Protein AF-A0A939PLD9-F1 (afdb_monomer_lite)

Foldseek 3Di:
DDDDDPPPPPLPCAFPVRFHFAADPVRQVVVLVVQVVPDDVPDPFRQDDWDQDPRSRTIGTDSDDPCPDD

pLDDT: mean 70.08, std 13.38, range [42.53, 87.94]

Secondary structure (DSSP, 8-state):
------------SB-TTSPBPBSSHHHHHHHHHHHHHH--TT-S----EEEE-TTTSSEEEE--------

Radius of gyration: 16.74 Å; chains: 1; bounding box: 54×22×51 Å

Sequence (70 aa):
MSRGRASRPHRPSTCPSGKVRFRDRIAANLALATIQRRDRPGREKLEVRVYRCSDCRGFHLTSQRSRAAR

Structure (mmCIF, N/CA/C/O backbone):
data_AF-A0A939PLD9-F1
#
_entry.id   AF-A0A939PLD9-F1
#
loop_
_atom_site.group_PDB
_atom_site.id
_atom_site.type_symbol
_atom_site.label_atom_id
_atom_site.label_alt_id
_atom_site.label_comp_id
_atom_site.label_asym_id
_atom_site.label_entity_id
_atom_site.label_seq_id
_atom_site.pdbx_PDB_ins_code
_atom_site.Cartn_x
_atom_site.Cartn_y
_atom_site.Cartn_z
_atom_site.occupancy
_atom_site.B_iso_or_equiv
_atom_site.auth_seq_id
_atom_site.auth_comp_id
_atom_site.auth_asym_id
_atom_site.auth_atom_id
_atom_site.pdbx_PDB_model_num
ATOM 1 N N . MET A 1 1 ? 30.811 -13.655 -32.271 1.00 43.09 1 MET A N 1
ATOM 2 C CA . 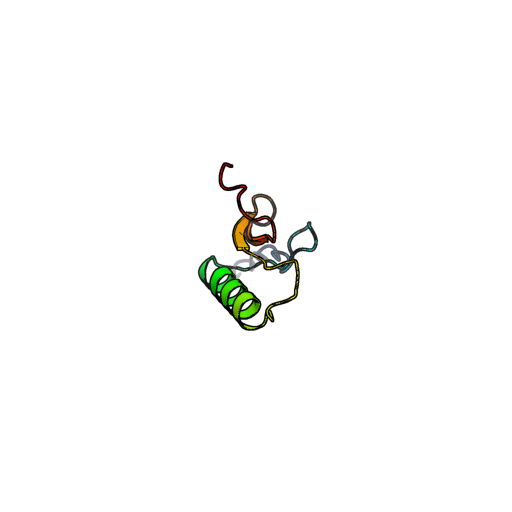MET A 1 1 ? 30.646 -12.294 -31.713 1.00 43.09 1 MET A CA 1
ATOM 3 C C . MET A 1 1 ? 29.388 -12.298 -30.855 1.00 43.09 1 MET A C 1
ATOM 5 O O . MET A 1 1 ? 28.301 -12.524 -31.375 1.00 43.09 1 MET A O 1
ATOM 9 N N . SER A 1 2 ? 29.553 -12.252 -29.534 1.00 47.84 2 SER A N 1
ATOM 10 C CA . SER A 1 2 ? 28.522 -12.632 -28.561 1.00 47.84 2 SER A CA 1
ATOM 11 C C . SER A 1 2 ? 27.462 -11.544 -28.373 1.00 47.84 2 SER A C 1
ATOM 13 O O . SER A 1 2 ? 27.771 -10.373 -28.190 1.00 4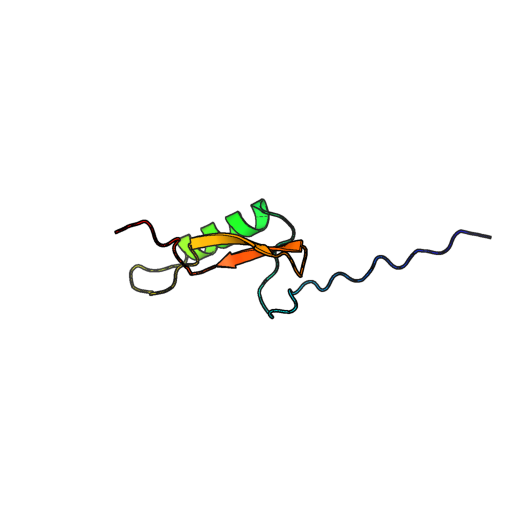7.84 2 SER A O 1
ATOM 15 N N . ARG A 1 3 ? 26.207 -11.992 -28.444 1.00 55.53 3 ARG A N 1
ATOM 16 C CA . ARG A 1 3 ? 24.933 -11.261 -28.413 1.00 55.53 3 ARG A CA 1
ATOM 17 C C . ARG A 1 3 ? 24.891 -10.157 -27.347 1.00 55.53 3 ARG A C 1
ATOM 19 O O . ARG A 1 3 ? 25.194 -10.402 -26.181 1.00 55.53 3 ARG A O 1
ATOM 26 N N . GLY A 1 4 ? 24.462 -8.962 -27.760 1.00 51.00 4 GLY A N 1
ATOM 27 C CA . GLY A 1 4 ? 24.284 -7.801 -26.895 1.00 51.00 4 GLY A CA 1
ATOM 28 C C . GLY A 1 4 ? 23.398 -8.114 -25.690 1.00 51.00 4 GLY A C 1
ATOM 29 O O . GLY A 1 4 ? 22.289 -8.634 -25.824 1.00 51.00 4 GLY A O 1
ATOM 30 N N . ARG A 1 5 ? 23.896 -7.790 -24.494 1.00 56.88 5 ARG A N 1
ATOM 31 C CA . ARG A 1 5 ? 23.084 -7.740 -23.278 1.00 56.88 5 ARG A CA 1
ATOM 32 C C . ARG A 1 5 ? 22.043 -6.646 -23.480 1.00 56.88 5 ARG A C 1
ATOM 34 O O . ARG A 1 5 ? 22.351 -5.472 -23.319 1.00 56.88 5 ARG A O 1
ATOM 41 N N . ALA A 1 6 ? 20.824 -7.028 -23.848 1.00 59.75 6 ALA A N 1
ATOM 42 C CA . ALA A 1 6 ? 19.684 -6.130 -23.804 1.00 59.75 6 ALA A CA 1
ATOM 43 C C . ALA A 1 6 ? 19.576 -5.593 -22.372 1.00 59.75 6 ALA A C 1
ATOM 45 O O . ALA A 1 6 ? 19.243 -6.338 -21.444 1.00 59.75 6 ALA A O 1
ATOM 46 N N . SER A 1 7 ? 19.928 -4.321 -22.189 1.00 56.03 7 SER A N 1
ATOM 47 C CA . SER A 1 7 ? 19.740 -3.587 -20.946 1.00 56.03 7 SER A CA 1
ATOM 48 C C . SER A 1 7 ? 18.267 -3.696 -20.582 1.00 56.03 7 SER A C 1
ATOM 50 O O . SER A 1 7 ? 17.412 -3.052 -21.189 1.00 56.03 7 SER A O 1
ATOM 52 N N . ARG A 1 8 ? 17.950 -4.593 -19.641 1.00 61.28 8 ARG A N 1
ATOM 53 C CA . ARG A 1 8 ? 16.596 -4.729 -19.101 1.00 61.28 8 ARG A CA 1
ATOM 54 C C . ARG A 1 8 ? 16.213 -3.326 -18.644 1.00 61.28 8 ARG A C 1
ATOM 56 O O . ARG A 1 8 ? 16.993 -2.753 -17.883 1.00 61.28 8 ARG A O 1
ATOM 63 N N . PRO A 1 9 ? 15.086 -2.757 -19.103 1.00 54.91 9 PRO A N 1
ATOM 64 C CA . PRO A 1 9 ? 14.722 -1.406 -18.717 1.00 54.91 9 PRO A CA 1
ATOM 65 C C . PRO A 1 9 ? 14.757 -1.350 -17.195 1.00 54.91 9 PRO A C 1
ATOM 67 O O . PRO A 1 9 ? 14.107 -2.174 -16.539 1.00 54.91 9 PRO A O 1
ATOM 70 N N . HIS A 1 10 ? 15.585 -0.450 -16.656 1.00 52.59 10 HIS A N 1
ATOM 71 C CA . HIS A 1 10 ? 15.655 -0.165 -15.232 1.00 52.59 10 HIS A CA 1
ATOM 72 C C . HIS A 1 10 ? 14.250 0.248 -14.812 1.00 52.59 10 HIS A C 1
ATOM 74 O O . HIS A 1 10 ? 13.847 1.395 -14.978 1.00 52.59 10 HIS A O 1
ATOM 80 N N . ARG A 1 11 ? 13.447 -0.717 -14.352 1.00 56.06 11 ARG A N 1
ATOM 81 C CA . ARG A 1 11 ? 12.139 -0.418 -13.790 1.00 56.06 11 ARG A CA 1
ATOM 82 C C . ARG A 1 11 ? 12.435 0.377 -12.531 1.00 56.06 11 ARG A C 1
ATOM 84 O O . ARG A 1 11 ? 13.073 -0.192 -11.643 1.00 56.06 11 ARG A O 1
ATOM 91 N N . PRO A 1 12 ? 12.011 1.645 -12.443 1.00 55.47 12 PRO A N 1
ATOM 92 C CA . PRO A 1 12 ? 12.205 2.395 -11.223 1.00 55.47 12 PRO A CA 1
ATOM 93 C C . PRO A 1 12 ? 11.577 1.598 -10.075 1.00 55.47 12 PRO A C 1
ATOM 95 O O . PRO A 1 12 ? 10.443 1.102 -10.168 1.00 55.47 12 PRO A O 1
ATOM 98 N N . SER A 1 13 ? 12.370 1.414 -9.018 1.00 61.94 13 SER A N 1
ATOM 99 C CA . SER A 1 13 ? 11.970 0.751 -7.771 1.00 61.94 13 SER A CA 1
ATOM 100 C C . SER A 1 13 ? 10.805 1.481 -7.100 1.00 61.94 13 SER A C 1
ATOM 102 O O . SER A 1 13 ? 10.120 0.923 -6.250 1.00 61.94 13 SER A O 1
ATOM 104 N N . THR A 1 14 ? 10.563 2.723 -7.510 1.00 63.44 14 THR A N 1
ATOM 105 C CA . THR A 1 14 ? 9.529 3.628 -7.034 1.00 63.44 14 THR A CA 1
ATOM 106 C C . THR A 1 14 ? 8.500 3.886 -8.132 1.00 63.44 14 THR A C 1
ATOM 108 O O . THR A 1 14 ? 8.798 3.897 -9.328 1.00 63.44 14 THR A O 1
ATOM 111 N N . CYS A 1 15 ? 7.239 4.036 -7.736 1.00 71.62 15 CYS A N 1
ATOM 112 C CA . CYS A 1 15 ? 6.196 4.466 -8.662 1.00 71.62 15 CYS A CA 1
ATOM 113 C C . CYS A 1 15 ? 6.399 5.952 -9.003 1.00 71.62 15 CYS A C 1
ATOM 115 O O . CYS A 1 15 ? 6.795 6.699 -8.109 1.00 71.62 15 CYS A O 1
ATOM 117 N N . PRO A 1 16 ? 6.089 6.409 -10.232 1.00 71.06 16 PRO A N 1
ATOM 118 C CA . PRO A 1 16 ? 6.138 7.832 -10.594 1.00 71.06 16 PRO A CA 1
ATOM 119 C C . PRO A 1 16 ? 5.293 8.727 -9.671 1.00 71.06 16 PRO A C 1
ATOM 121 O O . PRO A 1 16 ? 5.592 9.901 -9.513 1.00 71.06 16 PRO A O 1
ATOM 124 N N . SER A 1 17 ? 4.295 8.165 -8.978 1.00 67.94 17 SER A N 1
ATOM 125 C CA . SER A 1 17 ? 3.527 8.850 -7.928 1.00 67.94 17 SER A CA 1
ATOM 126 C C . SER A 1 17 ? 4.321 9.110 -6.627 1.00 67.94 17 SER A C 1
ATOM 128 O O . SER A 1 17 ? 3.743 9.624 -5.672 1.00 67.94 17 SER A O 1
ATOM 130 N N . GLY A 1 18 ? 5.584 8.680 -6.520 1.00 75.19 18 GLY A N 1
ATOM 131 C CA . GLY A 1 18 ? 6.393 8.749 -5.293 1.00 75.19 18 GLY A CA 1
ATOM 132 C C . GLY A 1 18 ? 6.029 7.703 -4.228 1.00 75.19 18 GLY A C 1
ATOM 133 O O . GLY A 1 18 ? 6.627 7.661 -3.159 1.00 75.19 18 GLY A O 1
ATOM 134 N N . LYS A 1 19 ? 5.049 6.832 -4.504 1.00 75.75 19 LYS A N 1
ATOM 135 C CA . LYS A 1 19 ? 4.572 5.810 -3.561 1.00 75.75 19 LYS A CA 1
ATOM 136 C C . LYS A 1 19 ? 5.464 4.570 -3.561 1.00 75.75 19 LYS A C 1
ATOM 138 O O . LYS A 1 19 ? 5.962 4.149 -4.612 1.00 75.75 19 LYS A O 1
ATOM 143 N N . VAL A 1 20 ? 5.563 3.931 -2.391 1.00 79.06 20 VAL A N 1
ATOM 144 C CA . VAL A 1 20 ? 6.255 2.646 -2.213 1.00 79.06 20 VAL A CA 1
ATOM 145 C C . VAL A 1 20 ? 5.621 1.604 -3.125 1.00 79.06 20 VAL A C 1
ATOM 147 O O . VAL A 1 20 ? 4.421 1.335 -3.033 1.00 79.06 20 VAL A O 1
ATOM 150 N N . ARG A 1 21 ? 6.431 1.050 -4.027 1.00 83.88 21 ARG A N 1
ATOM 151 C CA . ARG A 1 21 ? 6.034 0.012 -4.973 1.00 83.88 21 ARG A CA 1
ATOM 152 C C . ARG A 1 21 ? 6.474 -1.343 -4.440 1.00 83.88 21 ARG A C 1
ATOM 154 O O . ARG A 1 21 ? 7.660 -1.600 -4.262 1.00 83.88 21 ARG A O 1
ATOM 161 N N . PHE A 1 22 ? 5.520 -2.245 -4.310 1.00 82.62 22 PHE A N 1
ATOM 162 C CA . PHE A 1 22 ? 5.772 -3.651 -4.050 1.00 82.62 22 PHE A CA 1
ATOM 163 C C . PHE A 1 22 ? 5.822 -4.414 -5.373 1.00 82.62 22 PHE A C 1
ATOM 165 O O . PHE A 1 22 ? 5.027 -4.174 -6.291 1.00 82.62 22 PHE A O 1
ATOM 172 N N . ARG A 1 23 ? 6.787 -5.330 -5.485 1.00 79.81 23 ARG A N 1
ATOM 173 C CA . ARG A 1 23 ? 6.959 -6.181 -6.669 1.00 79.81 23 ARG A CA 1
ATOM 174 C C . ARG A 1 23 ? 5.766 -7.117 -6.859 1.00 79.81 23 ARG A C 1
ATOM 176 O O . ARG A 1 23 ? 5.277 -7.251 -7.976 1.00 79.81 23 ARG A O 1
ATOM 183 N N . ASP A 1 24 ? 5.272 -7.666 -5.752 1.00 83.88 24 ASP A N 1
ATOM 184 C CA . ASP A 1 24 ? 4.262 -8.717 -5.720 1.00 83.88 24 ASP A CA 1
ATOM 185 C C . ASP A 1 24 ? 3.159 -8.404 -4.706 1.00 83.88 24 ASP A C 1
ATOM 187 O O . ASP A 1 24 ? 3.374 -7.711 -3.705 1.00 83.88 24 ASP A O 1
ATOM 191 N N . ARG A 1 25 ? 1.970 -8.971 -4.940 1.00 83.88 25 ARG A N 1
ATOM 192 C CA . ARG A 1 25 ? 0.808 -8.810 -4.054 1.00 83.88 25 ARG A CA 1
ATOM 193 C C . ARG A 1 25 ? 1.090 -9.335 -2.645 1.00 83.88 25 ARG A C 1
ATOM 195 O O . ARG A 1 25 ? 0.607 -8.759 -1.678 1.00 83.88 25 ARG A O 1
ATOM 202 N N . ILE A 1 26 ? 1.870 -10.410 -2.529 1.00 87.44 26 ILE A N 1
ATOM 203 C CA . ILE A 1 26 ? 2.246 -11.008 -1.241 1.00 87.44 26 ILE A CA 1
ATOM 204 C C . ILE A 1 26 ? 3.116 -10.044 -0.433 1.00 87.44 26 ILE A C 1
ATOM 206 O O . ILE A 1 26 ? 2.790 -9.758 0.712 1.00 87.44 26 ILE A O 1
ATOM 210 N N . ALA A 1 27 ? 4.153 -9.467 -1.048 1.00 84.56 27 ALA A N 1
ATOM 211 C CA . ALA A 1 27 ? 5.009 -8.476 -0.396 1.00 84.56 27 ALA A CA 1
ATOM 212 C C . ALA A 1 27 ? 4.205 -7.255 0.082 1.00 84.56 27 ALA A C 1
ATOM 214 O O . ALA A 1 27 ? 4.404 -6.781 1.198 1.00 84.56 27 ALA A O 1
ATOM 215 N N . ALA A 1 28 ? 3.248 -6.792 -0.728 1.00 86.94 28 ALA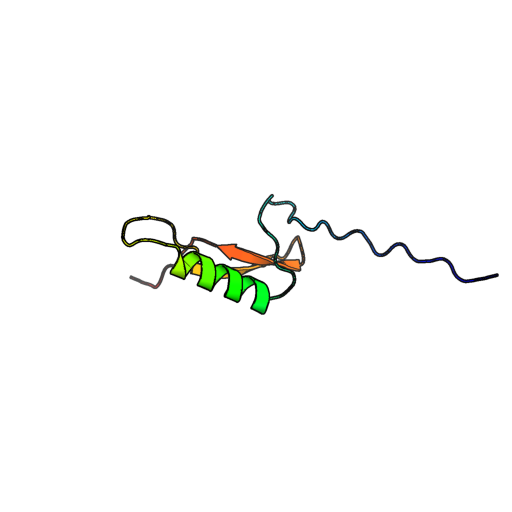 A N 1
ATOM 216 C CA . ALA A 1 28 ? 2.347 -5.713 -0.335 1.00 86.94 28 ALA A CA 1
ATOM 217 C C . ALA A 1 28 ? 1.453 -6.104 0.856 1.00 86.94 28 ALA A C 1
ATOM 219 O O . ALA A 1 28 ? 1.324 -5.330 1.797 1.00 86.94 28 ALA A O 1
ATOM 220 N N . ASN A 1 29 ? 0.870 -7.307 0.860 1.00 86.38 29 ASN A N 1
ATOM 221 C CA . ASN A 1 29 ? 0.055 -7.778 1.987 1.00 86.38 29 ASN A CA 1
ATOM 222 C C . ASN A 1 29 ? 0.875 -7.958 3.273 1.00 86.38 29 ASN A C 1
ATOM 224 O O . ASN A 1 29 ? 0.387 -7.629 4.349 1.00 86.38 29 ASN A O 1
ATOM 228 N N . LEU A 1 30 ? 2.116 -8.442 3.183 1.00 87.94 30 LEU A N 1
ATOM 229 C CA . LEU A 1 30 ? 3.008 -8.557 4.341 1.00 87.94 30 LEU A CA 1
ATOM 230 C C . LEU A 1 30 ? 3.341 -7.183 4.928 1.00 87.94 30 LEU A C 1
ATOM 232 O O . LEU A 1 30 ? 3.289 -7.002 6.146 1.00 87.94 30 LEU A O 1
ATOM 236 N N . ALA A 1 31 ? 3.626 -6.199 4.071 1.00 85.56 31 ALA A N 1
ATOM 237 C CA . ALA A 1 31 ? 3.828 -4.822 4.505 1.00 85.56 31 ALA A CA 1
ATOM 238 C C . ALA A 1 31 ? 2.561 -4.257 5.162 1.00 85.56 31 ALA A C 1
ATOM 240 O O . ALA A 1 31 ? 2.643 -3.707 6.257 1.00 85.56 31 ALA A O 1
ATOM 241 N N . LEU A 1 32 ? 1.391 -4.483 4.554 1.00 84.31 32 LEU A N 1
ATOM 242 C CA . LEU A 1 32 ? 0.094 -4.082 5.101 1.00 84.31 32 LEU A CA 1
ATOM 243 C C . LEU A 1 32 ? -0.144 -4.672 6.498 1.00 84.31 32 LEU A C 1
ATOM 245 O O . LEU A 1 32 ? -0.461 -3.935 7.425 1.00 84.31 32 LEU A O 1
ATOM 249 N N . ALA A 1 33 ? 0.069 -5.978 6.674 1.00 83.69 33 ALA A N 1
ATOM 250 C CA . ALA A 1 33 ? -0.067 -6.649 7.966 1.00 83.69 33 ALA A CA 1
ATOM 251 C C . ALA A 1 33 ? 0.936 -6.118 9.003 1.00 83.69 33 ALA A C 1
ATOM 253 O O . ALA A 1 33 ? 0.606 -5.979 10.179 1.00 83.69 33 ALA A O 1
ATOM 254 N N . THR A 1 34 ? 2.156 -5.786 8.576 1.00 82.81 34 THR A N 1
ATOM 255 C CA . THR A 1 34 ? 3.186 -5.198 9.447 1.00 82.81 34 THR A CA 1
ATOM 256 C C . THR A 1 34 ? 2.787 -3.800 9.919 1.00 82.81 34 THR A C 1
ATOM 258 O O . THR A 1 34 ? 2.942 -3.486 11.099 1.00 82.81 34 THR A O 1
ATOM 261 N N . ILE A 1 35 ? 2.240 -2.977 9.021 1.00 78.38 35 ILE A N 1
ATOM 262 C CA . I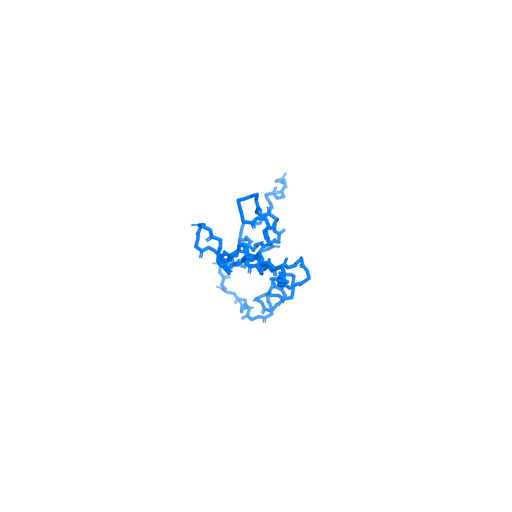LE A 1 35 ? 1.720 -1.643 9.339 1.00 78.38 35 ILE A CA 1
ATOM 263 C C . ILE A 1 35 ? 0.535 -1.762 10.300 1.00 78.38 35 ILE A C 1
ATOM 265 O O . ILE A 1 35 ? 0.540 -1.112 11.339 1.00 78.38 35 ILE A O 1
ATOM 269 N N . GLN A 1 36 ? -0.414 -2.658 10.014 1.00 77.38 36 GLN A N 1
ATOM 270 C CA . GLN A 1 36 ? -1.570 -2.917 10.876 1.00 77.38 36 GLN A CA 1
ATOM 271 C C . GLN A 1 36 ? -1.178 -3.387 12.278 1.00 77.38 36 GLN A C 1
ATOM 273 O O . GLN A 1 36 ? -1.774 -2.949 13.253 1.00 77.38 36 GLN A O 1
ATOM 278 N N . ARG A 1 37 ? -0.151 -4.238 12.399 1.00 73.81 37 ARG A N 1
ATOM 279 C CA . ARG A 1 37 ? 0.374 -4.682 13.701 1.00 73.81 37 ARG A CA 1
ATOM 280 C C . ARG A 1 37 ? 1.102 -3.582 14.472 1.00 73.81 37 ARG A C 1
ATOM 282 O O . ARG A 1 37 ? 1.128 -3.627 15.696 1.00 73.81 37 ARG A O 1
ATOM 289 N N . ARG A 1 38 ? 1.752 -2.642 13.777 1.00 71.19 38 ARG A N 1
ATOM 290 C CA . ARG A 1 38 ? 2.461 -1.512 14.404 1.00 71.19 38 ARG A CA 1
ATOM 291 C C . ARG A 1 38 ? 1.536 -0.372 14.808 1.00 71.19 38 ARG A C 1
ATOM 293 O O . ARG A 1 38 ? 1.953 0.487 15.584 1.00 71.19 38 ARG A O 1
ATOM 300 N N . ASP A 1 39 ? 0.329 -0.335 14.267 1.00 65.25 39 ASP A N 1
ATOM 301 C CA . ASP A 1 39 ? -0.609 0.735 14.542 1.00 65.25 39 ASP A CA 1
ATOM 302 C C . ASP A 1 39 ? -1.217 0.561 15.933 1.00 65.25 39 ASP A C 1
ATOM 304 O O . ASP A 1 39 ? -1.784 -0.475 16.279 1.00 65.25 39 ASP A O 1
ATOM 308 N N . ARG A 1 40 ? -1.012 1.576 16.771 1.00 61.88 40 ARG A N 1
ATOM 309 C CA . ARG A 1 40 ? -1.563 1.622 18.123 1.00 61.88 40 ARG A CA 1
ATOM 310 C C . ARG A 1 40 ? -3.022 2.083 18.059 1.00 61.88 40 ARG A C 1
ATOM 312 O O . ARG A 1 40 ? -3.336 2.923 17.214 1.00 61.88 40 ARG A O 1
ATOM 319 N N . PRO A 1 41 ? -3.891 1.626 18.979 1.00 55.12 41 PRO A N 1
ATOM 320 C CA . PRO A 1 41 ? -5.264 2.117 19.078 1.00 55.12 41 PRO A CA 1
ATOM 321 C C . PRO A 1 41 ? -5.242 3.624 19.385 1.00 55.12 41 PRO A C 1
ATOM 323 O O . PRO A 1 41 ? -5.001 4.029 20.517 1.00 55.12 41 PRO A O 1
ATOM 326 N N . GLY A 1 42 ? -5.399 4.456 18.353 1.00 58.78 42 GLY A N 1
ATOM 327 C CA . GLY A 1 42 ? -5.315 5.916 18.462 1.00 58.78 42 GLY A CA 1
ATOM 328 C C . GLY A 1 42 ? -4.731 6.639 17.244 1.00 58.78 42 GLY A C 1
ATOM 329 O O . GLY A 1 42 ? -4.801 7.865 17.199 1.00 58.78 42 GLY A O 1
ATOM 330 N N . ARG A 1 43 ? -4.174 5.939 16.241 1.00 56.84 43 ARG A N 1
ATOM 331 C CA . ARG A 1 43 ? -3.678 6.589 15.016 1.00 56.84 43 ARG A CA 1
ATOM 332 C C . ARG A 1 43 ? -4.704 6.511 13.878 1.00 56.84 43 ARG A C 1
ATOM 334 O O . ARG A 1 43 ? -4.936 5.468 13.276 1.00 56.84 43 ARG A O 1
ATOM 341 N N . GLU A 1 44 ? -5.297 7.649 13.521 1.00 57.31 44 GLU A N 1
ATOM 342 C CA . GLU A 1 44 ? -6.070 7.786 12.282 1.00 57.31 44 GLU A CA 1
ATOM 343 C C . GLU A 1 44 ? -5.131 7.765 11.070 1.00 57.31 44 GLU A C 1
ATOM 345 O O . GLU A 1 44 ? -4.620 8.804 10.654 1.00 57.31 44 GLU A O 1
ATOM 350 N N . LYS A 1 45 ? -4.867 6.572 10.525 1.00 56.31 45 LYS A N 1
ATOM 351 C CA . LYS A 1 45 ? -4.637 6.279 9.091 1.00 56.31 45 LYS A CA 1
ATOM 352 C C . LYS A 1 45 ? -3.962 4.923 8.968 1.00 56.31 45 LYS A C 1
ATOM 354 O O . LYS A 1 45 ? -2.772 4.815 8.686 1.00 56.31 45 LYS A O 1
ATOM 359 N N . LEU A 1 46 ? -4.759 3.877 9.122 1.00 60.31 46 LEU A N 1
ATOM 360 C CA . LEU A 1 46 ? -4.324 2.556 8.721 1.00 60.31 46 LEU A CA 1
ATOM 361 C C . LEU A 1 46 ? -4.466 2.427 7.216 1.00 60.31 46 LEU A C 1
ATOM 363 O O . LEU A 1 46 ? -5.534 2.649 6.654 1.00 60.31 46 LEU A O 1
ATOM 367 N N . GLU A 1 47 ? -3.371 2.092 6.555 1.00 64.62 47 GLU A N 1
ATOM 368 C CA . GLU A 1 47 ? -3.404 1.506 5.225 1.00 64.62 47 GLU A CA 1
ATOM 369 C C . GLU A 1 47 ? -4.317 0.271 5.279 1.00 64.62 47 GLU A C 1
ATOM 371 O O . GLU A 1 47 ? -4.171 -0.580 6.157 1.00 64.62 47 GLU A O 1
ATOM 376 N N . VAL A 1 48 ? -5.321 0.203 4.399 1.00 69.69 48 VAL A N 1
ATOM 377 C CA . VAL A 1 48 ? -6.389 -0.817 4.485 1.00 69.69 48 VAL A CA 1
ATOM 378 C C . VAL A 1 48 ? -6.386 -1.749 3.286 1.00 69.69 48 VAL A C 1
ATOM 380 O O . VAL A 1 48 ? -6.891 -2.866 3.376 1.00 69.69 48 VAL A O 1
ATOM 383 N N . ARG A 1 49 ? -5.813 -1.336 2.149 1.00 78.69 49 ARG A N 1
ATOM 384 C CA . ARG A 1 49 ? -5.938 -2.122 0.920 1.00 78.69 49 ARG A CA 1
ATOM 385 C C . ARG A 1 49 ? -4.690 -2.107 0.054 1.00 78.69 49 ARG A C 1
ATOM 387 O O . ARG A 1 49 ? -4.069 -1.068 -0.146 1.00 78.69 49 ARG A O 1
ATOM 394 N N . VAL A 1 50 ? -4.397 -3.264 -0.535 1.00 86.62 50 VAL A N 1
ATOM 395 C CA . VAL A 1 50 ? -3.446 -3.415 -1.640 1.0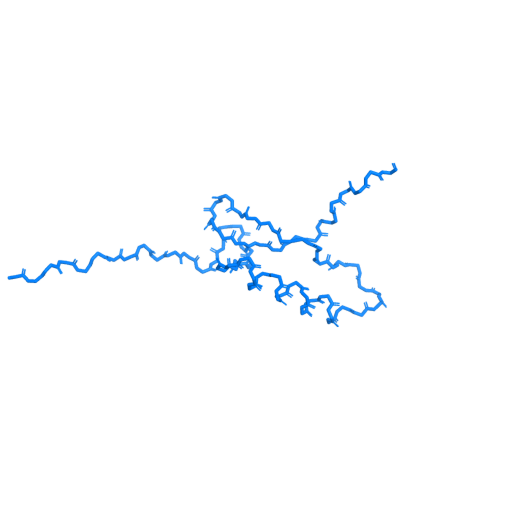0 86.62 50 VAL A CA 1
ATOM 396 C C . VAL A 1 50 ? -4.173 -3.198 -2.972 1.00 86.62 50 VAL A C 1
ATOM 398 O O . VAL A 1 50 ? -5.195 -3.836 -3.223 1.00 86.62 50 VAL A O 1
ATOM 401 N N . TYR A 1 51 ? -3.635 -2.365 -3.860 1.00 85.06 51 TYR A N 1
ATOM 402 C CA . TYR A 1 51 ? -4.106 -2.225 -5.243 1.00 85.06 51 TYR A CA 1
ATOM 403 C C . TYR A 1 51 ? -2.947 -2.330 -6.237 1.00 85.06 51 TYR A C 1
ATOM 405 O O . TYR A 1 51 ? -1.796 -2.042 -5.910 1.00 85.06 51 TYR A O 1
ATOM 413 N N . ARG A 1 52 ? -3.246 -2.759 -7.465 1.00 84.12 52 ARG A N 1
ATOM 414 C CA . ARG A 1 52 ? -2.279 -2.753 -8.567 1.00 84.12 52 ARG A CA 1
ATOM 415 C C . ARG A 1 52 ? -2.303 -1.378 -9.228 1.00 84.12 52 ARG A C 1
ATOM 417 O O . ARG A 1 52 ? -3.367 -0.915 -9.622 1.00 84.12 52 ARG A O 1
ATOM 424 N N . CYS A 1 53 ? -1.149 -0.735 -9.345 1.00 83.31 53 CYS A N 1
ATOM 425 C CA . CYS A 1 53 ? -1.015 0.524 -10.072 1.00 83.31 53 CYS A CA 1
ATOM 426 C C . CYS A 1 53 ? -0.837 0.243 -11.564 1.00 83.31 53 CYS A C 1
ATOM 428 O O . CYS A 1 53 ? -0.018 -0.597 -11.950 1.00 83.31 53 CYS A O 1
ATOM 430 N N . SER A 1 54 ? -1.599 0.954 -12.390 1.00 80.81 54 SER A N 1
ATOM 431 C CA . SER A 1 54 ? -1.552 0.850 -13.850 1.00 80.81 54 SER A CA 1
ATOM 432 C C . SER A 1 54 ? -0.268 1.455 -14.425 1.00 80.81 54 SER A C 1
ATOM 434 O O . SER A 1 54 ? 0.307 0.883 -15.349 1.00 80.81 54 SER A O 1
ATOM 436 N N . ASP A 1 55 ? 0.242 2.531 -13.818 1.00 79.81 55 ASP A N 1
ATOM 437 C CA . ASP A 1 55 ? 1.423 3.271 -14.284 1.00 79.81 55 ASP A CA 1
ATOM 438 C C . ASP A 1 55 ? 2.721 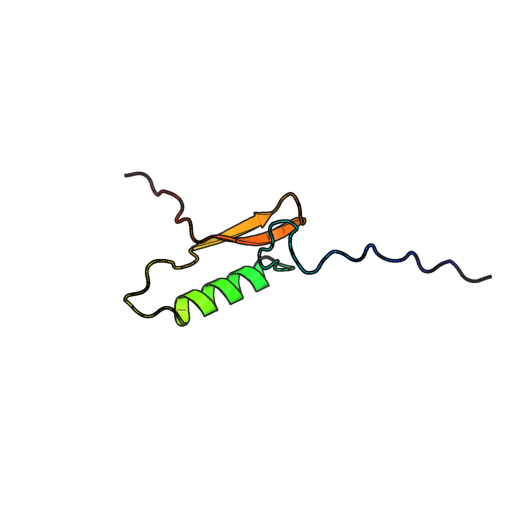2.487 -14.071 1.00 79.81 55 ASP A C 1
ATOM 440 O O . ASP A 1 55 ? 3.508 2.271 -14.991 1.00 79.81 55 ASP A O 1
ATOM 444 N N . CYS A 1 56 ? 2.950 1.996 -12.849 1.00 75.19 56 CYS A N 1
ATOM 445 C CA . CYS A 1 56 ? 4.180 1.274 -12.524 1.00 75.19 56 CYS A CA 1
ATOM 446 C C . CYS A 1 56 ? 4.046 -0.247 -12.719 1.00 75.19 56 CYS A C 1
ATOM 448 O O . CYS A 1 56 ? 5.052 -0.966 -12.722 1.00 75.19 56 CYS A O 1
ATOM 450 N N . ARG A 1 57 ? 2.821 -0.765 -12.893 1.00 79.50 57 ARG A N 1
ATOM 451 C CA . ARG A 1 57 ? 2.484 -2.204 -12.933 1.00 79.50 57 ARG A CA 1
ATOM 452 C C . ARG A 1 57 ? 2.873 -2.975 -11.664 1.00 79.50 57 ARG A C 1
ATOM 454 O O . ARG A 1 57 ? 3.005 -4.196 -11.715 1.00 79.50 57 ARG A O 1
ATOM 461 N N . GLY A 1 58 ? 3.117 -2.277 -10.557 1.00 85.69 58 GLY A N 1
ATOM 462 C CA . GLY A 1 58 ? 3.410 -2.839 -9.238 1.00 85.69 58 GLY A CA 1
ATOM 463 C C . GLY A 1 58 ? 2.208 -2.774 -8.300 1.00 85.69 58 GLY A C 1
ATOM 464 O O . GLY A 1 58 ? 1.128 -2.318 -8.680 1.00 85.69 58 GLY A O 1
ATOM 465 N N . PHE A 1 59 ? 2.402 -3.233 -7.069 1.00 87.12 59 PHE A N 1
ATOM 466 C CA . PHE A 1 59 ? 1.390 -3.193 -6.018 1.00 87.12 59 PHE A CA 1
ATOM 467 C C . PHE A 1 59 ? 1.663 -2.038 -5.058 1.00 87.12 59 PHE A C 1
ATOM 469 O O . PHE A 1 59 ? 2.813 -1.730 -4.760 1.00 87.12 59 PHE A O 1
ATOM 476 N N . HIS A 1 60 ? 0.603 -1.404 -4.577 1.00 87.31 60 HIS A N 1
ATOM 477 C CA . HIS A 1 60 ? 0.652 -0.263 -3.674 1.00 87.31 60 HIS A CA 1
ATOM 478 C C . HIS A 1 60 ? -0.356 -0.423 -2.552 1.00 87.31 60 HIS A C 1
ATOM 480 O O . HIS A 1 60 ? -1.387 -1.073 -2.722 1.00 87.31 60 HIS A O 1
ATOM 486 N N . LEU A 1 61 ? -0.067 0.221 -1.428 1.00 84.25 61 LEU A N 1
ATOM 487 C CA . LEU A 1 61 ? -0.981 0.329 -0.303 1.00 84.25 61 LEU A CA 1
ATOM 488 C C . LEU A 1 61 ? -1.787 1.624 -0.412 1.00 84.25 61 LEU A C 1
ATOM 490 O O . LEU A 1 61 ? -1.309 2.635 -0.936 1.00 84.25 61 LEU A O 1
ATOM 494 N N . THR A 1 62 ? -3.037 1.581 0.034 1.00 78.88 62 THR A N 1
ATOM 495 C CA . THR A 1 62 ? -3.896 2.757 0.170 1.00 78.88 62 THR A CA 1
ATOM 496 C C . THR A 1 62 ? -4.524 2.797 1.557 1.00 78.88 62 THR A C 1
ATOM 498 O O . THR A 1 62 ? -4.970 1.774 2.081 1.00 78.88 62 THR A O 1
ATOM 501 N N . SER A 1 63 ? -4.564 3.995 2.136 1.00 69.50 63 SER A N 1
ATOM 502 C CA . SER A 1 63 ? -5.251 4.330 3.389 1.00 69.50 63 SER A CA 1
ATOM 503 C C . SER A 1 63 ? -6.741 4.604 3.211 1.00 69.50 63 SER A C 1
ATOM 505 O O . SER A 1 63 ? -7.463 4.746 4.194 1.00 69.50 63 SER A O 1
ATOM 507 N N . GLN A 1 64 ? -7.238 4.635 1.972 1.00 65.62 64 GLN A N 1
ATOM 508 C CA . GLN A 1 64 ? -8.673 4.702 1.730 1.00 65.62 64 GLN A CA 1
ATOM 509 C C . GLN A 1 64 ? -9.292 3.345 2.069 1.00 65.62 64 GLN A C 1
ATOM 511 O O . GLN A 1 64 ? -9.118 2.367 1.335 1.00 65.62 64 GLN A O 1
ATOM 516 N N . ARG A 1 65 ? -10.044 3.295 3.175 1.00 60.31 65 ARG A N 1
ATOM 517 C CA . ARG A 1 65 ? -11.059 2.257 3.371 1.00 60.31 65 ARG A CA 1
ATOM 518 C C . ARG A 1 65 ? -11.954 2.300 2.139 1.00 60.31 65 ARG A C 1
ATOM 520 O O . ARG A 1 65 ? -12.425 3.376 1.771 1.00 60.31 65 ARG A O 1
ATOM 527 N N . SER A 1 66 ? -12.169 1.160 1.480 1.00 55.31 66 SER A N 1
ATOM 528 C CA . SER A 1 66 ? -13.292 1.055 0.549 1.00 55.31 66 SER A CA 1
ATOM 529 C C . SER A 1 66 ? -14.501 1.578 1.307 1.00 55.31 66 SER A C 1
ATOM 531 O O . SER A 1 66 ? -14.739 1.110 2.421 1.00 55.31 66 SER A O 1
ATOM 533 N N . ARG A 1 67 ? -15.175 2.595 0.766 1.00 53.62 67 ARG A N 1
ATOM 534 C CA . ARG A 1 67 ? -16.391 3.158 1.345 1.00 53.62 67 ARG A CA 1
ATOM 535 C C . ARG A 1 67 ? -17.417 2.026 1.343 1.00 53.62 67 ARG A C 1
ATOM 537 O O . ARG A 1 67 ? -18.116 1.833 0.357 1.00 53.62 67 ARG A O 1
ATOM 544 N N . ALA A 1 68 ? -17.387 1.192 2.381 1.00 48.53 68 ALA A N 1
ATOM 545 C CA . ALA A 1 68 ? -18.425 0.221 2.636 1.00 48.53 68 ALA A CA 1
ATOM 546 C C . ALA A 1 68 ? -19.689 1.061 2.762 1.00 48.53 68 ALA A C 1
ATOM 548 O O . ALA A 1 68 ? -19.687 2.074 3.468 1.00 48.53 68 ALA A O 1
ATOM 549 N N . ALA A 1 69 ? -20.662 0.727 1.922 1.00 46.97 69 ALA A N 1
ATOM 550 C CA . ALA A 1 69 ? -21.929 1.419 1.827 1.00 46.97 69 ALA A CA 1
ATOM 551 C C . ALA A 1 69 ? -22.479 1.680 3.237 1.00 46.97 69 ALA A C 1
ATOM 553 O O . ALA A 1 69 ? -22.384 0.814 4.107 1.00 46.97 69 ALA A O 1
ATOM 554 N N . ARG A 1 70 ? -22.939 2.919 3.441 1.00 42.53 70 ARG A N 1
ATOM 555 C CA . ARG A 1 70 ? -23.693 3.321 4.629 1.00 42.53 70 ARG A CA 1
ATOM 556 C C . ARG A 1 70 ? -24.943 2.469 4.774 1.00 42.53 70 ARG A C 1
ATOM 558 O O . ARG A 1 70 ? -25.513 2.130 3.714 1.00 42.53 70 ARG A O 1
#

Organism: NCBI:txid1427535